Protein AF-A0A2V8E491-F1 (afdb_monomer_lite)

Foldseek 3Di:
DPPDDDDPVNVLLVVQCVVCPPNSALVSSQVSSCVVPVDHDDSVVD

Secondary structure (DSSP, 8-state):
---PPP-HHHHHHHHHHHHHGGG--HHHHHHHHHHHHSS---GGG-

Structure (mmCIF, N/CA/C/O backbone):
data_AF-A0A2V8E491-F1
#
_entry.id   AF-A0A2V8E491-F1
#
loop_
_atom_site.group_PDB
_atom_site.id
_atom_site.type_symbol
_atom_site.label_atom_id
_atom_site.label_alt_id
_atom_site.label_comp_id
_atom_site.label_asym_id
_atom_site.label_entity_id
_atom_site.label_seq_id
_atom_site.pdbx_PDB_ins_code
_atom_site.Cartn_x
_atom_site.Cartn_y
_atom_site.Cartn_z
_atom_site.occupancy
_atom_site.B_iso_or_equiv
_atom_site.auth_seq_id
_atom_site.auth_comp_id
_atom_site.auth_asym_id
_atom_site.auth_atom_id
_atom_site.pdbx_PDB_model_num
ATOM 1 N N . MET A 1 1 ? 21.060 -0.758 19.480 1.00 51.66 1 MET A N 1
ATOM 2 C CA . MET A 1 1 ? 20.174 -0.698 18.303 1.00 51.66 1 MET A CA 1
ATOM 3 C C . MET A 1 1 ? 18.769 -1.039 18.743 1.00 51.66 1 MET A C 1
ATOM 5 O O . MET A 1 1 ? 18.531 -2.165 19.164 1.00 51.66 1 MET A O 1
ATOM 9 N N . SER A 1 2 ? 17.881 -0.051 18.722 1.00 60.06 2 SER A N 1
ATOM 10 C CA . SER A 1 2 ? 16.439 -0.240 18.874 1.00 60.06 2 SER A CA 1
ATOM 11 C C . SER A 1 2 ? 15.975 -1.179 17.763 1.00 60.06 2 SER A C 1
ATOM 13 O O . SER A 1 2 ? 16.324 -0.969 16.604 1.00 60.06 2 SER A O 1
ATOM 15 N N . ARG A 1 3 ? 15.265 -2.253 18.100 1.00 72.25 3 ARG A N 1
ATOM 16 C CA . ARG A 1 3 ? 14.690 -3.145 17.094 1.00 72.25 3 ARG A CA 1
ATOM 17 C C . ARG A 1 3 ? 13.412 -2.472 16.603 1.00 72.25 3 ARG A C 1
ATOM 19 O O . ARG A 1 3 ? 12.400 -2.557 17.290 1.00 72.25 3 ARG A O 1
ATOM 26 N N . GLU A 1 4 ? 13.484 -1.737 15.498 1.00 77.81 4 GLU A N 1
ATOM 27 C CA . GLU A 1 4 ? 12.275 -1.209 14.864 1.00 77.81 4 GLU A CA 1
ATOM 28 C C . GLU A 1 4 ? 11.458 -2.395 14.352 1.00 77.81 4 GLU A C 1
ATOM 30 O O . GLU A 1 4 ? 11.939 -3.221 13.574 1.00 77.81 4 GLU A O 1
ATOM 35 N N . LEU A 1 5 ? 10.261 -2.548 14.909 1.00 83.94 5 LEU A N 1
ATOM 36 C CA . LEU A 1 5 ? 9.319 -3.583 14.518 1.00 83.94 5 LEU A CA 1
ATOM 37 C C . LEU A 1 5 ? 8.435 -2.993 13.427 1.00 83.94 5 LEU A C 1
ATOM 39 O O . LEU A 1 5 ? 7.868 -1.923 13.627 1.00 83.94 5 LEU A O 1
ATOM 43 N N . LEU A 1 6 ? 8.305 -3.695 12.302 1.00 89.75 6 LEU A N 1
ATOM 44 C CA . LEU A 1 6 ? 7.309 -3.334 11.303 1.00 89.75 6 LEU A CA 1
ATOM 45 C C . LEU A 1 6 ? 5.926 -3.638 11.870 1.00 89.75 6 LEU A C 1
ATOM 47 O O . LEU A 1 6 ? 5.646 -4.768 12.283 1.00 89.75 6 LEU A O 1
ATOM 51 N N . GLY A 1 7 ? 5.069 -2.629 11.884 1.00 91.75 7 GLY A N 1
ATOM 52 C CA . GLY A 1 7 ? 3.656 -2.797 12.137 1.00 91.75 7 GLY A CA 1
ATOM 53 C C . GLY A 1 7 ? 2.936 -3.368 10.919 1.00 91.75 7 GLY A C 1
ATOM 54 O O . GLY A 1 7 ? 3.482 -3.557 9.829 1.00 91.75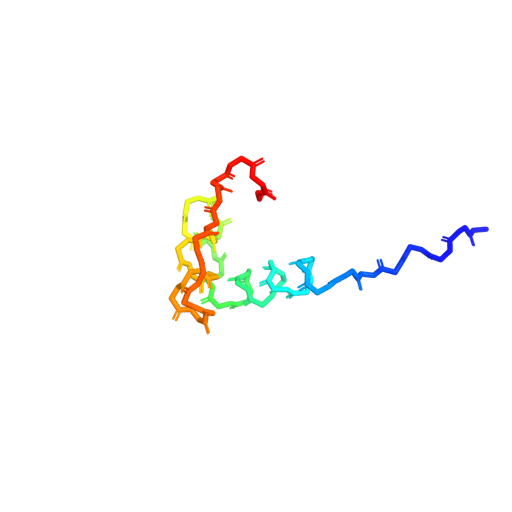 7 GLY A O 1
ATOM 55 N N . ASN A 1 8 ? 1.650 -3.651 11.112 1.00 93.25 8 ASN A N 1
ATOM 56 C CA . ASN A 1 8 ? 0.808 -4.198 10.050 1.00 93.25 8 ASN A CA 1
ATOM 57 C C . ASN A 1 8 ? 0.712 -3.248 8.850 1.00 93.25 8 ASN A C 1
ATOM 59 O O . ASN A 1 8 ? 0.600 -3.716 7.723 1.00 93.25 8 ASN A O 1
ATOM 63 N N . PHE A 1 9 ? 0.755 -1.932 9.081 1.00 93.31 9 PHE A N 1
ATOM 64 C CA . PHE A 1 9 ? 0.687 -0.952 8.003 1.00 93.31 9 PHE A CA 1
ATOM 65 C C . PHE A 1 9 ? 1.956 -0.955 7.152 1.00 93.31 9 PHE A C 1
ATOM 67 O O . PHE A 1 9 ? 1.851 -1.086 5.936 1.00 93.31 9 PHE A O 1
ATOM 74 N N . GLU A 1 10 ? 3.144 -0.931 7.764 1.00 94.62 10 GLU A N 1
ATOM 75 C CA . GLU A 1 10 ? 4.398 -1.025 7.011 1.00 94.62 10 GLU A CA 1
ATOM 76 C C . GLU A 1 10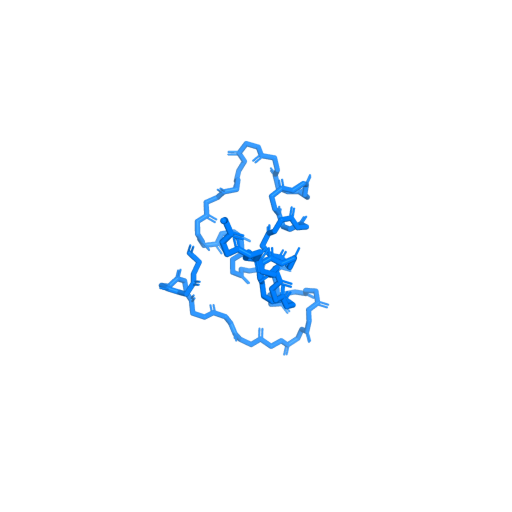 ? 4.472 -2.333 6.210 1.00 94.62 10 GLU A C 1
ATOM 78 O O . GLU A 1 10 ? 4.900 -2.332 5.058 1.00 94.62 10 GLU A O 1
ATOM 83 N N . LEU A 1 11 ? 3.985 -3.448 6.768 1.00 95.38 11 LEU A N 1
ATOM 84 C CA . LEU A 1 11 ? 3.896 -4.718 6.040 1.00 95.38 11 LEU A CA 1
ATOM 85 C C . LEU A 1 11 ? 2.936 -4.650 4.841 1.00 95.38 11 LEU A C 1
ATOM 87 O O . LEU A 1 11 ? 3.253 -5.190 3.782 1.00 95.38 11 LEU A O 1
ATOM 91 N N . ME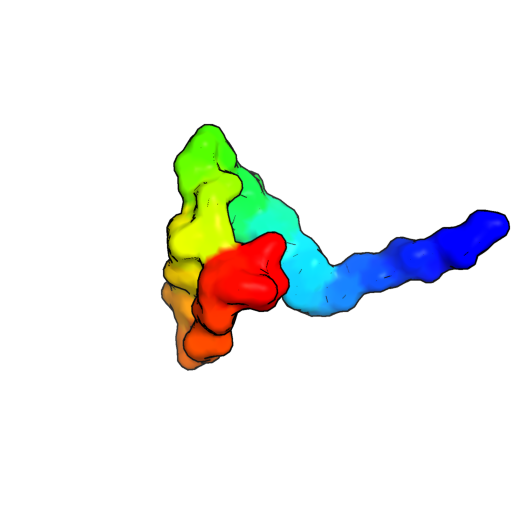T A 1 12 ? 1.786 -3.984 4.974 1.00 95.38 12 MET A N 1
ATOM 92 C CA . MET A 1 12 ? 0.849 -3.785 3.859 1.00 95.38 12 MET A CA 1
ATOM 93 C C . MET A 1 12 ? 1.454 -2.919 2.753 1.00 95.38 12 MET A C 1
ATOM 95 O O . MET A 1 12 ? 1.300 -3.253 1.579 1.00 95.38 12 MET A O 1
ATOM 99 N N . VAL A 1 13 ? 2.196 -1.866 3.108 1.00 95.44 13 VAL A N 1
ATOM 100 C CA . VAL A 1 13 ? 2.927 -1.043 2.134 1.00 95.44 13 VAL A CA 1
ATOM 101 C C . VAL A 1 13 ? 3.958 -1.891 1.392 1.00 95.44 13 VAL A C 1
ATOM 103 O O . VAL A 1 13 ? 3.976 -1.877 0.166 1.00 95.44 13 VAL A O 1
ATOM 106 N N . LEU A 1 14 ? 4.752 -2.708 2.091 1.00 96.31 14 LEU A N 1
ATOM 107 C CA . LEU A 1 14 ? 5.712 -3.608 1.438 1.00 96.31 14 LEU A CA 1
ATOM 108 C C . LEU A 1 14 ? 5.039 -4.603 0.480 1.00 96.31 14 LEU A C 1
ATOM 110 O O . LEU A 1 14 ? 5.558 -4.861 -0.605 1.00 96.31 14 LEU A O 1
ATOM 114 N N . LEU A 1 15 ? 3.875 -5.146 0.847 1.00 96.38 15 LEU A N 1
ATOM 115 C CA . LEU A 1 15 ? 3.096 -6.009 -0.045 1.00 96.38 15 LEU A CA 1
ATOM 116 C C . LEU A 1 15 ? 2.593 -5.250 -1.280 1.00 96.38 15 LEU A C 1
ATOM 118 O O . LEU A 1 15 ? 2.639 -5.790 -2.387 1.00 96.38 15 LEU A O 1
ATOM 122 N N . ALA A 1 16 ? 2.154 -4.000 -1.113 1.00 96.75 16 ALA A N 1
ATOM 123 C CA . ALA A 1 16 ? 1.748 -3.143 -2.220 1.00 96.75 16 ALA A CA 1
ATOM 124 C C . ALA A 1 16 ? 2.926 -2.825 -3.157 1.00 96.75 16 ALA A C 1
ATOM 126 O O . ALA A 1 16 ? 2.757 -2.915 -4.371 1.00 96.75 16 ALA A O 1
ATOM 127 N N . LEU A 1 17 ? 4.129 -2.566 -2.622 1.00 96.81 17 LEU A N 1
ATOM 128 C CA . LEU A 1 17 ? 5.348 -2.382 -3.423 1.00 96.81 17 LEU A CA 1
ATOM 129 C C . LEU A 1 17 ? 5.632 -3.609 -4.301 1.00 96.81 17 LEU A C 1
ATOM 131 O O . LEU A 1 17 ? 5.877 -3.472 -5.495 1.00 96.81 17 LEU A O 1
ATOM 135 N N . ILE A 1 18 ? 5.557 -4.816 -3.728 1.00 97.12 18 ILE A N 1
ATOM 136 C CA . ILE A 1 18 ? 5.788 -6.067 -4.472 1.00 97.12 18 ILE A CA 1
ATOM 137 C C . ILE A 1 18 ? 4.737 -6.255 -5.576 1.00 97.12 18 ILE A C 1
ATOM 139 O O . ILE A 1 18 ? 5.059 -6.746 -6.656 1.00 97.12 18 ILE A O 1
ATOM 143 N N . ARG A 1 19 ? 3.481 -5.881 -5.315 1.00 95.00 19 ARG A N 1
ATOM 144 C CA . ARG A 1 19 ? 2.370 -6.028 -6.266 1.00 95.00 19 ARG A CA 1
ATOM 145 C C . ARG A 1 19 ? 2.437 -5.027 -7.423 1.00 95.00 19 ARG A C 1
ATOM 147 O O . ARG A 1 19 ? 2.081 -5.394 -8.538 1.00 95.00 19 ARG A O 1
ATOM 154 N N . LEU A 1 20 ? 2.832 -3.786 -7.144 1.00 96.56 20 LEU A N 1
ATOM 155 C CA . LEU A 1 20 ? 2.815 -2.674 -8.102 1.00 96.56 20 LEU A CA 1
ATOM 156 C C . LEU A 1 20 ? 4.139 -2.516 -8.859 1.00 96.56 20 LEU A C 1
ATOM 158 O O . LEU A 1 20 ? 4.147 -2.005 -9.975 1.00 96.56 20 LEU A O 1
ATOM 162 N N . GLY A 1 21 ? 5.256 -2.962 -8.280 1.00 95.94 21 GLY A N 1
ATOM 163 C CA . GLY A 1 21 ? 6.573 -2.833 -8.894 1.00 95.94 21 GLY A CA 1
ATOM 164 C C . GLY A 1 21 ? 6.951 -1.368 -9.126 1.00 95.94 21 GLY A C 1
ATOM 165 O O . GLY A 1 21 ? 6.925 -0.561 -8.201 1.00 95.94 21 GLY A O 1
ATOM 166 N N . GLU A 1 22 ? 7.296 -1.028 -10.367 1.00 95.44 22 GLU A N 1
ATOM 167 C CA . GLU A 1 22 ? 7.717 0.326 -10.767 1.00 95.44 22 GLU A CA 1
ATOM 168 C C . GLU A 1 22 ? 6.596 1.375 -10.628 1.00 95.44 22 GLU A C 1
ATOM 170 O O . GLU A 1 22 ? 6.875 2.563 -10.479 1.00 95.44 22 GLU A O 1
ATOM 175 N N . ASP A 1 23 ? 5.328 0.950 -10.612 1.00 94.12 23 ASP A N 1
ATOM 176 C CA . ASP A 1 23 ? 4.169 1.840 -10.469 1.00 94.12 23 ASP A CA 1
ATOM 177 C C . ASP A 1 23 ? 3.820 2.136 -8.999 1.00 94.12 23 ASP A C 1
ATOM 179 O O . ASP A 1 23 ? 2.765 2.696 -8.694 1.00 94.12 23 ASP A O 1
ATOM 183 N N . ALA A 1 24 ? 4.681 1.756 -8.054 1.00 94.94 24 ALA A N 1
ATOM 184 C CA . ALA A 1 24 ? 4.431 1.919 -6.630 1.00 94.94 24 ALA A CA 1
ATOM 185 C C . ALA A 1 24 ? 4.667 3.367 -6.151 1.00 94.94 24 ALA A C 1
ATOM 187 O O . ALA A 1 24 ? 5.653 3.677 -5.483 1.00 94.94 24 ALA A O 1
ATOM 188 N N . TYR A 1 25 ? 3.732 4.261 -6.474 1.00 94.00 25 TYR A N 1
ATOM 189 C CA . TYR A 1 25 ? 3.637 5.608 -5.902 1.00 94.00 25 TYR A CA 1
ATOM 190 C C . TYR A 1 25 ? 2.449 5.719 -4.932 1.00 94.00 25 TYR A C 1
ATOM 192 O O . TYR A 1 25 ? 1.590 4.840 -4.880 1.00 94.00 25 TYR A O 1
ATOM 200 N N . GLY A 1 26 ? 2.400 6.786 -4.125 1.00 94.44 26 GLY A N 1
ATOM 201 C CA . GLY A 1 26 ? 1.484 6.882 -2.975 1.00 94.44 26 GLY A CA 1
ATOM 202 C C . GLY A 1 26 ? 0.004 6.627 -3.292 1.00 94.44 26 GLY A C 1
ATOM 203 O O . GLY A 1 26 ? -0.670 5.943 -2.530 1.00 94.44 26 GLY A O 1
ATOM 204 N N . VAL A 1 27 ? -0.493 7.106 -4.440 1.00 95.81 27 VAL A N 1
ATOM 205 C CA . VAL A 1 27 ? -1.892 6.901 -4.864 1.00 95.81 27 VAL A CA 1
ATOM 206 C C . VAL A 1 27 ? -2.185 5.425 -5.214 1.00 95.81 27 VAL A C 1
ATOM 208 O O . VAL A 1 27 ? -3.110 4.861 -4.638 1.00 95.81 27 VAL A O 1
ATOM 211 N N . PRO A 1 28 ? -1.418 4.742 -6.085 1.00 96.75 28 PRO A N 1
ATOM 212 C CA . PRO A 1 28 ? -1.565 3.309 -6.328 1.00 96.75 28 PRO A CA 1
ATOM 213 C C . PRO A 1 28 ? -1.377 2.453 -5.091 1.00 96.75 28 PRO A C 1
ATOM 215 O O . PRO A 1 28 ? -2.069 1.453 -4.942 1.00 96.75 28 PRO A O 1
ATOM 218 N N . ILE A 1 29 ? -0.449 2.819 -4.203 1.00 97.12 29 ILE A N 1
ATOM 219 C CA . ILE A 1 29 ? -0.239 2.073 -2.963 1.00 97.12 29 ILE A CA 1
ATOM 220 C C . ILE A 1 29 ? -1.480 2.183 -2.075 1.00 97.12 29 ILE A C 1
ATOM 222 O O . ILE A 1 29 ? -1.958 1.155 -1.596 1.00 97.12 29 ILE A O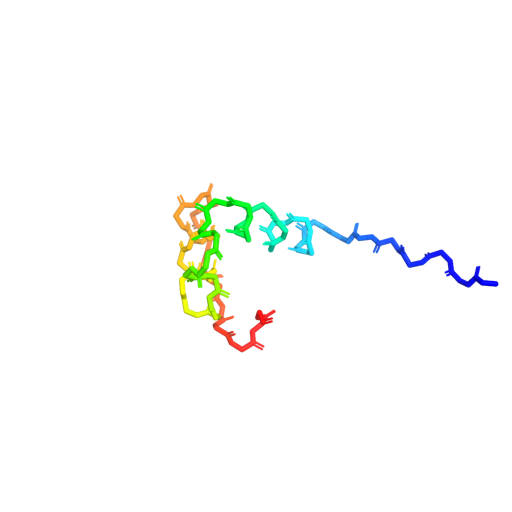 1
ATOM 226 N N . SER A 1 30 ? -2.035 3.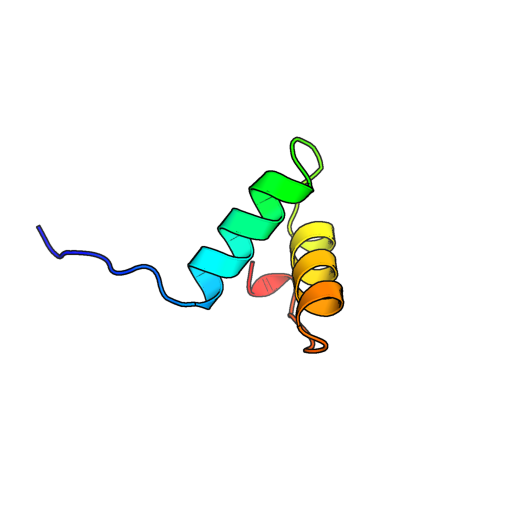386 -1.884 1.00 96.12 30 SER A N 1
ATOM 227 C CA . SER A 1 30 ? -3.246 3.558 -1.076 1.00 96.12 30 SER A CA 1
ATOM 228 C C . SER A 1 30 ? -4.426 2.788 -1.675 1.00 96.12 30 SER A C 1
ATOM 230 O O . SER A 1 30 ? -5.070 2.022 -0.964 1.00 96.12 30 SER A O 1
ATOM 232 N N . GLN A 1 31 ? -4.615 2.868 -2.997 1.00 96.19 31 GLN A N 1
ATOM 233 C CA . GLN A 1 31 ? -5.635 2.108 -3.727 1.00 96.19 31 GLN A CA 1
ATOM 234 C C . GLN A 1 31 ? -5.444 0.591 -3.595 1.00 96.19 31 GLN A C 1
ATOM 236 O O . GLN A 1 31 ? -6.396 -0.130 -3.316 1.00 96.19 31 GLN A O 1
ATOM 241 N N . ALA A 1 32 ? -4.219 0.078 -3.727 1.00 96.25 32 ALA A N 1
ATOM 242 C CA . ALA A 1 32 ? -3.942 -1.351 -3.590 1.00 96.25 32 ALA A CA 1
ATOM 243 C C . ALA A 1 32 ? -4.222 -1.870 -2.166 1.00 96.25 32 ALA A C 1
ATOM 245 O O . ALA A 1 32 ? -4.665 -3.011 -1.985 1.00 96.25 32 ALA A O 1
ATOM 246 N N . ILE A 1 33 ? -3.978 -1.048 -1.141 1.00 96.31 33 ILE A N 1
ATOM 247 C CA . ILE A 1 33 ? -4.305 -1.385 0.250 1.00 96.31 33 ILE A CA 1
ATOM 248 C C . ILE A 1 33 ? -5.823 -1.303 0.474 1.00 96.31 33 ILE A C 1
ATOM 250 O O . ILE A 1 33 ? -6.395 -2.199 1.097 1.00 96.31 33 ILE A O 1
ATOM 254 N N . GLU A 1 34 ? -6.500 -0.301 -0.081 1.00 96.50 34 GLU A N 1
ATOM 255 C CA . GLU A 1 34 ? -7.962 -0.179 -0.048 1.00 96.50 34 GLU A CA 1
ATOM 256 C C . GLU A 1 34 ? -8.655 -1.376 -0.699 1.00 96.50 34 GLU A C 1
ATOM 258 O O . GLU A 1 34 ? -9.518 -2.004 -0.085 1.00 96.50 34 GLU A O 1
ATOM 263 N N . GLU A 1 35 ? -8.233 -1.754 -1.905 1.00 95.44 35 GLU A N 1
ATOM 264 C CA . GLU A 1 35 ? -8.779 -2.890 -2.650 1.00 95.44 35 GLU A CA 1
ATOM 265 C C . GLU A 1 35 ? -8.573 -4.220 -1.917 1.00 95.44 35 GLU A C 1
ATOM 267 O O . GLU A 1 35 ? -9.429 -5.105 -1.969 1.00 95.44 35 GLU A O 1
ATOM 272 N N . SER A 1 36 ? -7.439 -4.381 -1.229 1.00 93.38 36 SER A N 1
ATOM 273 C CA . SER A 1 36 ? -7.104 -5.629 -0.534 1.00 93.38 36 SER A CA 1
ATOM 274 C C . SER A 1 36 ? -7.719 -5.747 0.862 1.00 93.38 36 SER A C 1
ATOM 276 O O . SER A 1 36 ? -7.923 -6.864 1.339 1.00 93.38 36 SER A O 1
ATOM 278 N N . THR A 1 37 ? -8.030 -4.627 1.521 1.00 92.88 37 THR A N 1
ATOM 279 C CA . THR A 1 37 ? -8.507 -4.607 2.916 1.00 92.88 37 THR A CA 1
ATOM 280 C C . THR A 1 37 ? -9.949 -4.126 3.080 1.00 92.88 37 THR A C 1
ATOM 282 O O . THR A 1 37 ? -10.547 -4.354 4.135 1.00 92.88 37 THR A O 1
ATOM 285 N N . GLY A 1 38 ? -10.511 -3.457 2.068 1.00 93.25 38 GLY A N 1
ATOM 286 C CA . GLY A 1 38 ? -11.813 -2.790 2.121 1.00 93.25 38 GLY A CA 1
ATOM 287 C C . GLY A 1 38 ? -11.847 -1.562 3.038 1.00 93.25 38 GLY A C 1
ATOM 288 O O . GLY A 1 38 ? -12.930 -1.151 3.457 1.00 93.25 38 GLY A O 1
ATOM 289 N N . ARG A 1 39 ? -10.685 -1.012 3.414 1.00 91.00 39 ARG A N 1
ATOM 290 C CA . ARG A 1 39 ? -10.553 0.144 4.311 1.00 91.00 39 ARG A CA 1
ATOM 291 C C . ARG A 1 39 ? -9.904 1.304 3.580 1.00 91.00 39 ARG A C 1
ATOM 293 O O . ARG A 1 39 ? -8.885 1.091 2.944 1.00 91.00 39 ARG A O 1
ATOM 300 N N . ASP A 1 40 ? -10.462 2.496 3.760 1.00 91.19 40 ASP A N 1
ATOM 301 C CA . ASP A 1 40 ? -9.943 3.752 3.208 1.00 91.19 40 ASP A CA 1
ATOM 302 C C . ASP A 1 40 ? -8.521 4.052 3.721 1.00 91.19 40 ASP A C 1
ATOM 304 O O . ASP A 1 40 ? -8.254 3.914 4.925 1.00 91.19 40 ASP A O 1
ATOM 308 N N . VAL A 1 41 ? -7.612 4.447 2.825 1.00 92.62 41 VAL A N 1
ATOM 309 C CA . VAL A 1 41 ? -6.219 4.785 3.138 1.00 92.62 41 VAL A CA 1
ATOM 310 C C . VAL A 1 41 ? -5.901 6.159 2.568 1.00 92.62 41 VAL A C 1
ATOM 312 O O . VAL A 1 41 ? -5.809 6.375 1.364 1.00 92.62 41 VAL A O 1
ATOM 315 N N . LEU A 1 42 ? -5.628 7.114 3.456 1.00 92.06 42 LEU A N 1
ATOM 316 C CA . LEU A 1 42 ? -5.214 8.443 3.026 1.00 92.06 42 LEU A CA 1
ATOM 317 C C . LEU A 1 42 ? -3.863 8.361 2.308 1.00 92.06 42 LEU A C 1
ATOM 319 O O . LEU A 1 42 ? -2.895 7.837 2.853 1.00 92.06 42 LEU A O 1
ATOM 323 N N . VAL A 1 43 ? -3.768 8.969 1.126 1.00 90.69 43 VAL A N 1
ATOM 324 C CA . VAL A 1 43 ? -2.523 9.019 0.337 1.00 90.69 43 VAL A CA 1
ATOM 325 C C . VAL A 1 43 ? -1.355 9.589 1.149 1.00 90.69 43 VAL A C 1
ATOM 327 O O . VAL A 1 43 ? -0.236 9.122 1.015 1.00 90.69 43 VAL A O 1
ATOM 330 N N . GLY A 1 44 ? -1.610 10.563 2.031 1.00 90.06 44 GLY A N 1
ATOM 331 C CA . GLY A 1 44 ? -0.581 11.148 2.902 1.00 90.06 44 GLY A CA 1
ATOM 332 C C . GLY A 1 44 ? -0.134 10.259 4.069 1.00 90.06 44 GLY A C 1
AT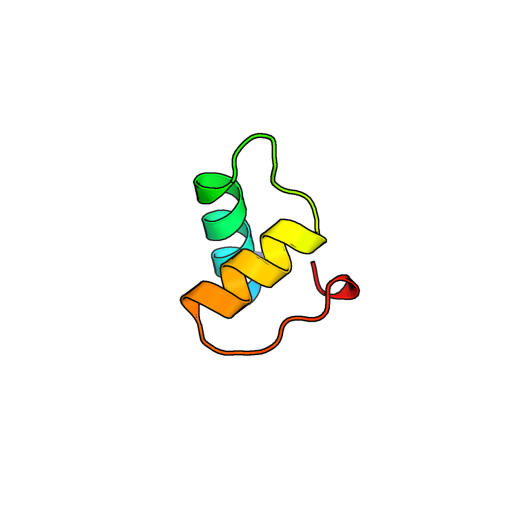OM 333 O O . GLY A 1 44 ? 0.688 10.690 4.871 1.00 90.06 44 GLY A O 1
ATOM 334 N N . SER A 1 45 ? -0.714 9.066 4.218 1.00 87.88 45 SER A N 1
ATOM 335 C CA . SER A 1 45 ? -0.283 8.049 5.184 1.00 87.88 45 SER A CA 1
ATOM 336 C C . SER A 1 45 ? 0.728 7.061 4.600 1.00 87.88 45 SER A C 1
ATOM 338 O O . SER A 1 45 ? 1.282 6.278 5.366 1.00 87.88 45 SER A O 1
ATOM 340 N N . VAL A 1 46 ? 0.948 7.091 3.283 1.00 85.62 46 VAL A N 1
ATOM 341 C CA . VAL A 1 46 ? 1.946 6.296 2.553 1.00 85.62 46 VAL A CA 1
ATOM 342 C C . VAL A 1 46 ? 3.159 7.170 2.252 1.00 85.62 46 VAL A C 1
ATOM 344 O O . VAL A 1 46 ? 4.288 6.671 2.442 1.00 85.62 46 VAL A O 1
#

Radius of gyration: 11.14 Å; chains: 1; bounding box: 32×17×30 Å

Sequence (46 aa):
MSRELLGNFELMVLLALIRLGEDAYGVPISQAIEESTGRDVLVGSV

pLDDT: mean 91.42, std 9.05, range [51.66, 97.12]